Protein AF-A0A914BA48-F1 (afdb_monomer)

Structure (mmCIF, N/CA/C/O backbone):
data_AF-A0A914BA48-F1
#
_entry.id   AF-A0A914BA48-F1
#
loop_
_atom_site.group_PDB
_atom_site.id
_atom_site.type_symbol
_atom_site.label_atom_id
_atom_site.label_alt_id
_atom_site.label_comp_id
_atom_site.label_asym_id
_atom_site.label_entity_id
_atom_site.label_seq_id
_atom_site.pdbx_PDB_ins_code
_atom_site.Cartn_x
_atom_site.Cartn_y
_atom_site.Cartn_z
_atom_site.occupancy
_atom_site.B_iso_or_equiv
_atom_site.auth_seq_id
_atom_site.auth_comp_id
_atom_site.auth_asym_id
_atom_site.auth_atom_id
_atom_site.pdbx_PDB_model_num
ATOM 1 N N . MET A 1 1 ? -6.620 -9.892 4.108 1.00 46.06 1 MET A N 1
ATOM 2 C CA . MET A 1 1 ? -5.601 -9.085 3.398 1.00 46.06 1 MET A CA 1
ATOM 3 C C . MET A 1 1 ? -4.747 -10.042 2.589 1.00 46.06 1 MET A C 1
ATOM 5 O O . MET A 1 1 ? -4.537 -11.152 3.062 1.00 46.06 1 MET A O 1
ATOM 9 N N . GLY A 1 2 ? -4.296 -9.653 1.400 1.00 45.78 2 GLY A N 1
ATOM 10 C CA . GLY A 1 2 ? -3.423 -10.482 0.561 1.00 45.78 2 GLY A CA 1
ATOM 11 C C . GLY A 1 2 ? -2.402 -9.630 -0.193 1.00 45.78 2 GLY A C 1
ATOM 12 O O . GLY A 1 2 ? -2.596 -8.425 -0.342 1.00 45.78 2 GLY A O 1
ATOM 13 N N . ALA A 1 3 ? -1.314 -10.243 -0.654 1.00 45.12 3 ALA A N 1
ATOM 14 C CA . ALA A 1 3 ? -0.345 -9.620 -1.555 1.00 45.12 3 ALA A CA 1
ATOM 15 C C . ALA A 1 3 ? -0.428 -10.319 -2.918 1.00 45.12 3 ALA A C 1
ATOM 17 O O . ALA A 1 3 ? -0.487 -11.548 -2.964 1.00 45.12 3 ALA A O 1
ATOM 18 N N . TRP A 1 4 ? -0.466 -9.556 -4.013 1.00 49.84 4 TRP A N 1
ATOM 19 C CA . TRP A 1 4 ? -0.603 -10.107 -5.363 1.00 49.84 4 TRP A CA 1
ATOM 20 C C . TRP A 1 4 ? 0.424 -9.496 -6.320 1.00 49.84 4 TRP A C 1
ATOM 22 O O . TRP A 1 4 ? 0.541 -8.274 -6.423 1.00 49.84 4 TRP A O 1
ATOM 32 N N . ASN A 1 5 ? 1.151 -10.349 -7.049 1.00 47.88 5 ASN A N 1
ATOM 33 C CA . ASN A 1 5 ? 2.063 -9.912 -8.105 1.00 47.88 5 ASN A CA 1
ATOM 34 C C . ASN A 1 5 ? 1.293 -9.735 -9.425 1.00 47.88 5 ASN A C 1
ATOM 36 O O . ASN A 1 5 ? 0.789 -10.711 -9.984 1.00 47.88 5 ASN A O 1
ATOM 40 N N . VAL A 1 6 ? 1.206 -8.501 -9.932 1.00 50.88 6 VAL A N 1
ATOM 41 C CA . VAL A 1 6 ? 0.600 -8.191 -11.237 1.00 50.88 6 VAL A CA 1
ATOM 42 C C . VAL A 1 6 ? 1.725 -8.035 -12.258 1.00 50.88 6 VAL A C 1
ATOM 44 O O . VAL A 1 6 ? 2.015 -6.943 -12.728 1.00 50.88 6 VAL A O 1
ATOM 47 N N . ARG A 1 7 ? 2.373 -9.150 -12.594 1.00 43.97 7 ARG A N 1
ATOM 48 C CA . ARG A 1 7 ? 3.648 -9.222 -13.330 1.00 43.97 7 ARG A CA 1
ATOM 49 C C . ARG A 1 7 ? 3.670 -8.691 -14.773 1.00 43.97 7 ARG A C 1
ATOM 51 O O . ARG A 1 7 ? 4.579 -9.027 -15.514 1.00 43.97 7 ARG A O 1
ATOM 58 N N . THR A 1 8 ? 2.669 -7.945 -15.237 1.00 42.84 8 THR A N 1
ATOM 59 C CA . THR A 1 8 ? 2.712 -7.213 -16.521 1.00 42.84 8 THR A CA 1
ATOM 60 C C . THR A 1 8 ? 1.512 -6.268 -16.632 1.00 42.84 8 THR A C 1
ATOM 62 O O . THR A 1 8 ? 0.414 -6.655 -17.043 1.00 42.84 8 THR A O 1
ATOM 65 N N . LEU A 1 9 ? 1.734 -4.995 -16.313 1.00 46.69 9 LEU A N 1
ATOM 66 C CA . LEU A 1 9 ? 0.826 -3.879 -16.610 1.00 46.69 9 LEU A CA 1
ATOM 67 C C . LEU A 1 9 ? 1.243 -3.091 -17.870 1.00 46.69 9 LEU A C 1
ATOM 69 O O . LEU A 1 9 ? 0.841 -1.948 -18.059 1.00 46.69 9 LEU A O 1
ATOM 73 N N . LEU A 1 10 ? 2.017 -3.712 -18.766 1.00 40.91 10 LEU A N 1
ATOM 74 C CA . LEU A 1 10 ? 2.300 -3.179 -20.098 1.00 40.91 10 LEU A CA 1
ATOM 75 C C . LEU A 1 10 ? 1.414 -3.873 -21.138 1.00 40.91 10 LEU A C 1
ATOM 77 O O . LEU A 1 10 ? 1.559 -5.067 -21.417 1.00 40.91 10 LEU A O 1
ATOM 81 N N . ASP A 1 11 ? 0.491 -3.106 -21.714 1.00 39.94 11 ASP A N 1
ATOM 82 C CA . ASP A 1 11 ? -0.008 -3.373 -23.055 1.00 39.94 11 ASP A CA 1
ATOM 83 C C . ASP A 1 11 ? 1.059 -2.909 -24.051 1.00 39.94 11 ASP A C 1
ATOM 85 O O . ASP A 1 11 ? 1.425 -1.734 -24.105 1.00 39.94 11 ASP A O 1
ATOM 89 N N . HIS A 1 12 ? 1.544 -3.837 -24.872 1.00 37.19 12 HIS A N 1
ATOM 90 C CA . HIS A 1 12 ? 1.969 -3.466 -26.213 1.00 37.19 12 HIS A CA 1
ATOM 91 C C . HIS A 1 12 ? 0.718 -2.959 -26.937 1.00 37.19 12 HIS A C 1
ATOM 93 O O . HIS A 1 12 ? -0.320 -3.618 -26.905 1.00 37.19 12 HIS A O 1
ATOM 99 N N . ALA A 1 13 ? 0.814 -1.799 -27.584 1.00 37.28 13 ALA A N 1
ATOM 100 C CA . ALA A 1 13 ? -0.299 -1.044 -28.167 1.00 37.28 13 ALA A CA 1
ATOM 101 C C . ALA A 1 13 ? -1.113 -1.759 -29.278 1.00 37.28 13 ALA A C 1
ATOM 103 O O . ALA A 1 13 ? -1.936 -1.122 -29.922 1.00 37.28 13 ALA A O 1
ATOM 104 N N . ASN A 1 14 ? -0.916 -3.065 -29.499 1.00 39.72 14 ASN A N 1
ATOM 105 C CA . ASN A 1 14 ? -1.482 -3.830 -30.613 1.00 39.72 14 ASN A CA 1
ATOM 106 C C . ASN A 1 14 ? -2.311 -5.067 -30.223 1.00 39.72 14 ASN A C 1
ATOM 108 O O . ASN A 1 14 ? -2.687 -5.832 -31.108 1.00 39.72 14 ASN A O 1
ATOM 112 N N . THR A 1 15 ? -2.637 -5.304 -28.948 1.00 37.97 15 THR A N 1
ATOM 113 C CA . THR A 1 15 ? -3.523 -6.430 -28.590 1.00 37.97 15 THR A CA 1
ATOM 114 C C . THR A 1 15 ? -4.930 -5.967 -28.243 1.00 37.97 15 THR A C 1
ATOM 116 O O . THR A 1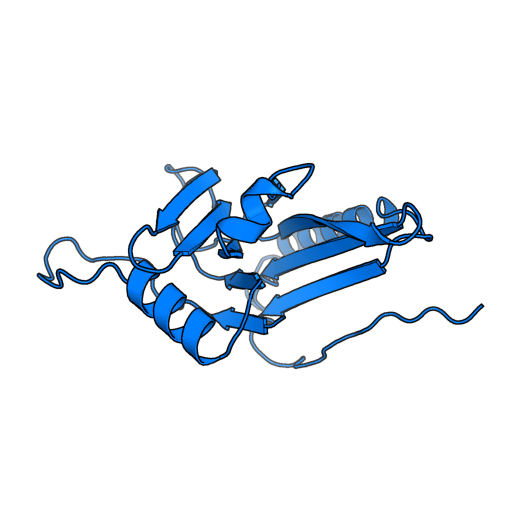 15 ? -5.171 -5.413 -27.175 1.00 37.97 15 THR A O 1
ATOM 119 N N . SER A 1 16 ? -5.879 -6.262 -29.132 1.00 36.16 16 SER A N 1
ATOM 120 C CA . SER A 1 16 ? -7.318 -6.133 -28.907 1.00 36.16 16 SER A CA 1
ATOM 121 C C . SER A 1 16 ? -7.796 -7.116 -27.827 1.00 36.16 16 SER A C 1
ATOM 123 O O . SER A 1 16 ? -8.305 -8.198 -28.120 1.00 36.16 16 SER A O 1
ATOM 125 N N . ARG A 1 17 ? -7.621 -6.759 -26.554 1.00 41.59 17 ARG A N 1
ATOM 126 C CA . ARG A 1 17 ? -8.325 -7.396 -25.434 1.00 41.59 17 ARG A CA 1
ATOM 127 C C . ARG A 1 17 ? -9.179 -6.336 -24.736 1.00 41.59 17 ARG A C 1
ATOM 129 O O . ARG A 1 17 ? -8.623 -5.480 -24.058 1.00 41.59 17 ARG A O 1
ATOM 136 N N . PRO A 1 18 ? -10.513 -6.363 -24.901 1.00 42.03 18 PRO A N 1
ATOM 137 C CA . PRO A 1 18 ? -11.397 -5.318 -24.388 1.00 42.03 18 PRO A CA 1
ATOM 138 C C . PRO A 1 18 ? -11.795 -5.495 -22.910 1.00 42.03 18 PRO A C 1
ATOM 140 O O . PRO A 1 18 ? -12.621 -4.738 -22.409 1.00 42.03 18 PRO A O 1
ATOM 143 N N . GLU A 1 19 ? -11.199 -6.438 -22.175 1.00 44.72 19 GLU A N 1
ATOM 144 C CA . GLU A 1 19 ? -11.392 -6.564 -20.727 1.00 44.72 19 GLU A CA 1
ATOM 145 C C . GLU A 1 19 ? -10.172 -5.982 -20.002 1.00 44.72 19 GLU A C 1
ATOM 147 O O . GLU A 1 19 ? -9.097 -6.585 -19.962 1.00 44.72 19 GLU A O 1
ATOM 152 N N . ARG A 1 20 ? -10.322 -4.767 -19.457 1.00 63.84 20 ARG A N 1
ATOM 153 C CA . ARG A 1 20 ? -9.290 -4.063 -18.676 1.00 63.84 20 ARG A CA 1
ATOM 154 C C . ARG A 1 20 ? -8.726 -5.017 -17.611 1.00 63.84 20 ARG A C 1
ATOM 156 O O . ARG A 1 20 ? -9.483 -5.525 -16.793 1.00 63.84 20 ARG A O 1
ATOM 163 N N . ARG A 1 21 ? -7.410 -5.277 -17.573 1.00 66.56 21 ARG A N 1
ATOM 164 C CA . ARG A 1 21 ? -6.795 -6.245 -16.624 1.00 66.56 21 ARG A CA 1
ATOM 165 C C . ARG A 1 21 ? -7.095 -5.921 -15.148 1.00 66.56 21 ARG A C 1
ATOM 167 O O . ARG A 1 21 ? -7.149 -6.823 -14.317 1.00 66.56 21 ARG A O 1
ATOM 174 N N . THR A 1 22 ? -7.354 -4.654 -14.829 1.00 70.75 22 THR A N 1
ATOM 175 C CA . THR A 1 22 ? -7.868 -4.192 -13.528 1.00 70.75 22 THR A CA 1
ATOM 176 C C . THR A 1 22 ? -9.223 -4.799 -13.175 1.00 70.75 22 THR A C 1
ATOM 178 O O . THR A 1 22 ? -9.435 -5.157 -12.020 1.00 70.75 22 THR A O 1
ATOM 181 N N . ALA A 1 23 ? -10.105 -5.005 -14.154 1.00 72.81 23 ALA A N 1
ATOM 182 C CA . ALA A 1 23 ? -11.374 -5.701 -13.978 1.00 72.81 23 ALA A CA 1
ATOM 183 C C . ALA A 1 23 ? -11.172 -7.190 -13.647 1.00 72.81 23 ALA A C 1
ATOM 185 O O . ALA A 1 23 ? -11.881 -7.717 -12.793 1.00 72.81 23 ALA A O 1
ATOM 186 N N . LEU A 1 24 ? -10.165 -7.853 -14.235 1.00 78.38 24 LEU A N 1
ATOM 187 C CA . LEU A 1 24 ? -9.807 -9.233 -13.872 1.00 78.38 24 LEU A CA 1
ATOM 188 C C . LEU A 1 24 ? -9.281 -9.318 -12.436 1.00 78.38 24 LEU A C 1
ATOM 190 O O . LEU A 1 24 ? -9.752 -10.147 -11.660 1.00 78.38 24 LEU A O 1
ATOM 194 N N . VAL A 1 25 ? -8.359 -8.425 -12.055 1.00 78.69 25 VAL A N 1
ATOM 195 C CA . VAL A 1 25 ? -7.855 -8.359 -10.673 1.00 78.69 25 VAL A CA 1
ATOM 196 C C . VAL A 1 25 ? -9.005 -8.087 -9.704 1.00 78.69 25 VAL A C 1
ATOM 198 O O . VAL A 1 25 ? -9.141 -8.788 -8.709 1.00 78.69 25 VAL A O 1
ATOM 201 N N . ALA A 1 26 ? -9.880 -7.128 -10.007 1.00 80.06 26 ALA A N 1
ATOM 202 C CA . ALA A 1 26 ? -11.035 -6.819 -9.170 1.00 80.06 26 ALA A CA 1
ATOM 203 C C . ALA A 1 26 ? -11.993 -8.016 -9.026 1.00 80.06 26 ALA A C 1
ATOM 205 O O . ALA A 1 26 ? -12.456 -8.301 -7.921 1.00 80.06 26 ALA A O 1
ATOM 206 N N . ARG A 1 27 ? -12.236 -8.762 -10.111 1.00 81.94 27 ARG A N 1
ATOM 207 C CA . ARG A 1 27 ? -13.062 -9.976 -10.100 1.00 81.94 27 ARG A CA 1
ATOM 208 C C . ARG A 1 27 ? -12.462 -11.073 -9.221 1.00 81.94 27 ARG A C 1
ATOM 210 O O . ARG A 1 27 ? -13.190 -11.680 -8.438 1.00 81.94 27 ARG A O 1
ATOM 217 N N . GLU A 1 28 ? -11.154 -11.312 -9.304 1.00 82.94 28 GLU A N 1
ATOM 218 C CA . GLU A 1 28 ? -10.478 -12.295 -8.448 1.00 82.94 28 GLU A CA 1
ATOM 219 C C . GLU A 1 28 ? -10.467 -11.852 -6.979 1.00 82.94 28 GLU A C 1
ATOM 221 O O . GLU A 1 28 ? -10.805 -12.636 -6.092 1.00 82.94 28 GLU A O 1
ATOM 226 N N . LEU A 1 29 ? -10.185 -10.576 -6.695 1.00 84.06 29 LEU A N 1
ATOM 227 C CA . LEU A 1 29 ? -10.261 -10.038 -5.332 1.00 84.06 29 LEU A CA 1
ATOM 228 C C . LEU A 1 29 ? -11.667 -10.189 -4.745 1.00 84.06 29 LEU A C 1
ATOM 230 O O . LEU A 1 29 ? -11.820 -10.579 -3.587 1.00 84.06 29 LEU A O 1
ATOM 234 N N . GLN A 1 30 ? -12.704 -9.953 -5.549 1.00 83.88 30 GLN A N 1
ATOM 235 C CA . GLN A 1 30 ? -14.084 -10.187 -5.143 1.00 83.88 30 GLN A CA 1
ATOM 236 C C . GLN A 1 30 ? -14.355 -11.673 -4.872 1.00 83.88 30 GLN A C 1
ATOM 238 O O . GLN A 1 30 ? -14.962 -11.997 -3.849 1.00 83.88 30 GLN A O 1
ATOM 243 N N . ARG A 1 31 ? -13.872 -12.573 -5.739 1.00 84.12 31 ARG A N 1
ATOM 244 C CA . ARG A 1 31 ? -14.018 -14.031 -5.597 1.00 84.12 31 ARG A CA 1
ATOM 245 C C . ARG A 1 31 ? -13.394 -14.547 -4.302 1.00 84.12 31 ARG A C 1
ATOM 247 O O . ARG A 1 31 ? -14.030 -15.317 -3.587 1.00 84.12 31 ARG A O 1
ATOM 254 N N . TYR A 1 32 ? -12.191 -14.085 -3.973 1.00 80.81 32 TYR A N 1
ATOM 255 C CA . TYR A 1 32 ? -11.486 -14.451 -2.743 1.00 80.81 32 TYR A CA 1
ATOM 256 C C . TYR A 1 32 ? -11.907 -13.626 -1.518 1.00 80.81 32 TYR A C 1
ATOM 258 O O . TYR A 1 32 ? -11.347 -13.811 -0.439 1.00 80.81 32 TYR A O 1
ATOM 266 N N . ARG A 1 33 ? -12.893 -12.725 -1.659 1.00 84.62 33 ARG A N 1
ATOM 267 C CA . ARG A 1 33 ? -13.363 -11.814 -0.598 1.00 84.62 33 ARG A CA 1
ATOM 268 C C . ARG A 1 33 ? -12.222 -10.995 0.024 1.00 84.62 33 ARG A C 1
ATOM 270 O O . ARG A 1 33 ? -12.188 -10.758 1.228 1.00 84.62 33 ARG A O 1
ATOM 277 N N . VAL A 1 34 ? -11.273 -10.566 -0.804 1.00 85.25 34 VAL A N 1
ATOM 278 C CA . VAL A 1 34 ? -10.151 -9.721 -0.396 1.00 85.25 34 VAL A CA 1
ATOM 279 C C . VAL A 1 34 ? -10.563 -8.264 -0.531 1.00 85.25 34 VAL A C 1
ATOM 281 O O . VAL A 1 34 ? -10.787 -7.775 -1.630 1.00 85.25 34 VAL A O 1
ATOM 284 N N . ASP A 1 35 ? -10.637 -7.551 0.588 1.00 86.19 35 ASP A N 1
ATOM 285 C CA . ASP A 1 35 ? -11.038 -6.141 0.571 1.00 86.19 35 ASP A CA 1
ATOM 286 C C . ASP A 1 35 ? -9.890 -5.174 0.261 1.00 86.19 35 ASP A C 1
ATOM 288 O O . ASP A 1 35 ? -10.117 -4.088 -0.278 1.00 86.19 35 ASP A O 1
ATOM 292 N N . ILE A 1 36 ? -8.664 -5.566 0.616 1.00 87.50 36 ILE A N 1
ATOM 293 C CA . ILE A 1 36 ? -7.432 -4.804 0.398 1.00 87.50 36 ILE A CA 1
ATOM 294 C C . ILE A 1 36 ? -6.344 -5.770 -0.057 1.00 87.50 36 ILE A C 1
ATOM 296 O O . ILE A 1 36 ? -6.055 -6.758 0.636 1.00 87.50 36 ILE A O 1
ATOM 300 N N . ALA A 1 37 ? -5.723 -5.449 -1.189 1.00 87.56 37 ALA A N 1
ATOM 301 C CA . ALA A 1 37 ? -4.565 -6.152 -1.712 1.00 87.56 37 ALA A CA 1
ATOM 302 C C . ALA A 1 37 ? -3.415 -5.189 -2.003 1.00 87.56 37 ALA A C 1
ATOM 304 O O . ALA A 1 37 ? -3.618 -4.139 -2.613 1.00 87.56 37 ALA A O 1
ATOM 305 N N . ALA A 1 38 ? -2.212 -5.567 -1.576 1.00 86.12 38 ALA A N 1
ATOM 306 C CA . ALA A 1 38 ? -0.980 -4.906 -1.989 1.00 86.12 38 ALA A CA 1
ATOM 307 C C . ALA A 1 38 ? -0.595 -5.379 -3.397 1.00 86.12 38 ALA A C 1
ATOM 309 O O . ALA A 1 38 ? -0.637 -6.579 -3.684 1.00 86.12 38 ALA A O 1
ATOM 310 N N . LEU A 1 39 ? -0.236 -4.430 -4.257 1.00 82.50 39 LEU A N 1
ATOM 311 C CA . LEU A 1 39 ? 0.155 -4.652 -5.644 1.00 82.50 39 LEU A CA 1
ATOM 312 C C . LEU A 1 39 ? 1.618 -4.259 -5.837 1.00 82.50 39 LEU A C 1
ATOM 314 O O . LEU A 1 39 ? 2.099 -3.271 -5.280 1.00 82.50 39 LEU A O 1
ATOM 318 N N . SER A 1 40 ? 2.323 -5.021 -6.661 1.00 73.25 40 SER A N 1
ATOM 319 C CA . SER A 1 40 ? 3.697 -4.740 -7.082 1.00 73.25 40 SER A CA 1
ATOM 320 C C . SER A 1 40 ? 3.830 -4.944 -8.589 1.00 73.25 40 SER A C 1
ATOM 322 O O . SER A 1 40 ? 3.016 -5.657 -9.177 1.00 73.25 40 SER A O 1
ATOM 324 N N . GLU A 1 41 ? 4.849 -4.320 -9.183 1.00 66.12 41 GLU A N 1
ATOM 325 C CA . GLU A 1 41 ? 5.145 -4.345 -10.625 1.00 66.12 41 GLU A CA 1
ATOM 326 C C . GLU A 1 41 ? 4.063 -3.655 -11.474 1.00 66.12 41 GLU A C 1
ATOM 328 O O . GLU A 1 41 ? 3.645 -4.135 -12.524 1.00 66.12 41 GLU A O 1
ATOM 333 N N . THR A 1 42 ? 3.584 -2.488 -11.031 1.00 58.53 42 THR A N 1
ATOM 334 C CA . THR A 1 42 ? 2.457 -1.839 -11.711 1.00 58.53 42 THR A CA 1
ATOM 335 C C . THR A 1 42 ? 2.795 -1.173 -13.048 1.00 58.53 42 THR A C 1
ATOM 337 O O . THR A 1 42 ? 1.872 -0.781 -13.750 1.00 58.53 42 THR A O 1
ATOM 340 N N . HIS A 1 43 ? 4.076 -1.032 -13.419 1.00 65.06 43 HIS A N 1
ATOM 341 C CA . HIS A 1 43 ? 4.567 -0.386 -14.657 1.00 65.06 43 HIS A CA 1
ATOM 342 C C . HIS A 1 43 ? 3.929 0.982 -15.004 1.00 65.06 43 HIS A C 1
ATOM 344 O O . HIS A 1 43 ? 4.122 1.513 -16.101 1.00 65.06 43 HIS A O 1
ATOM 350 N N . PHE A 1 44 ? 3.179 1.579 -14.079 1.00 64.75 44 PHE A N 1
ATOM 351 C CA . PHE A 1 44 ? 2.545 2.872 -14.246 1.00 64.75 44 PHE A CA 1
ATOM 352 C C . PHE A 1 44 ? 3.520 3.962 -13.820 1.00 64.75 44 PHE A C 1
ATOM 354 O O . PHE A 1 44 ? 4.179 3.854 -12.786 1.00 64.75 44 PHE A O 1
ATOM 361 N N . ALA A 1 45 ? 3.592 5.021 -14.620 1.00 65.94 45 ALA A N 1
ATOM 362 C CA . ALA A 1 45 ? 4.361 6.204 -14.275 1.00 65.94 45 ALA A CA 1
ATOM 363 C C . ALA A 1 45 ? 3.664 7.015 -13.171 1.00 65.94 45 ALA A C 1
ATOM 365 O O . ALA A 1 45 ? 2.437 6.993 -13.026 1.00 65.94 45 ALA A O 1
ATOM 366 N N . ASP A 1 46 ? 4.478 7.763 -12.432 1.00 76.75 46 ASP A N 1
ATOM 367 C CA . ASP A 1 46 ? 4.074 8.748 -11.439 1.00 76.75 46 ASP A CA 1
ATOM 368 C C . ASP A 1 46 ? 3.156 8.170 -10.352 1.00 76.75 46 ASP A C 1
ATOM 370 O O . ASP A 1 46 ? 3.317 7.035 -9.908 1.00 76.75 46 ASP A O 1
ATOM 374 N N . LYS A 1 47 ? 2.244 8.983 -9.824 1.00 84.94 47 LYS A N 1
ATOM 375 C CA . LYS A 1 47 ? 1.224 8.556 -8.869 1.00 84.94 47 LYS A CA 1
ATOM 376 C C . LYS A 1 47 ? -0.140 8.666 -9.525 1.00 84.94 47 LYS A C 1
ATOM 378 O O . LYS A 1 47 ? -0.386 9.618 -10.263 1.00 84.94 47 LYS A O 1
ATOM 383 N N . GLY A 1 48 ? -1.036 7.746 -9.211 1.00 84.38 48 GLY A N 1
ATOM 384 C CA . GLY A 1 48 ? -2.387 7.803 -9.745 1.00 84.38 48 GLY A CA 1
ATOM 385 C C . GLY A 1 48 ? -3.362 6.908 -9.006 1.00 84.38 48 GLY A C 1
ATOM 386 O O . GLY A 1 48 ? -2.990 6.117 -8.134 1.00 84.38 48 GLY A O 1
ATOM 387 N N . SER A 1 49 ? -4.628 7.072 -9.370 1.00 86.38 49 SER A N 1
ATOM 388 C CA . SER A 1 49 ? -5.716 6.228 -8.904 1.00 86.38 49 SER A CA 1
ATOM 389 C C . SER A 1 49 ? -6.710 5.955 -10.026 1.00 86.38 49 SER A C 1
ATOM 391 O O . SER A 1 49 ? -7.021 6.860 -10.798 1.00 86.38 49 SER A O 1
ATOM 393 N N . LEU A 1 50 ? -7.256 4.743 -10.074 1.00 84.81 50 LEU A N 1
ATOM 394 C CA . LEU A 1 50 ? -8.276 4.325 -11.032 1.00 84.81 50 LEU A CA 1
ATOM 395 C C . LEU A 1 50 ? -9.400 3.606 -10.294 1.00 84.81 50 LEU A C 1
ATOM 397 O O . LEU A 1 50 ? -9.165 2.608 -9.617 1.00 84.81 50 LEU A O 1
ATOM 401 N N . LYS A 1 51 ? -10.631 4.088 -10.449 1.00 85.69 51 LYS A N 1
ATOM 402 C CA . LYS A 1 51 ? -11.826 3.400 -9.959 1.00 85.69 51 LYS A CA 1
ATOM 403 C C . LYS A 1 51 ? -12.332 2.447 -11.043 1.00 85.69 51 LYS A C 1
ATOM 405 O O . LYS A 1 51 ? -12.716 2.894 -12.119 1.00 85.69 51 LYS A O 1
ATOM 410 N N . GLU A 1 52 ? -12.344 1.151 -10.751 1.00 81.25 52 GLU A N 1
ATOM 411 C CA . GLU A 1 52 ? -12.893 0.122 -11.633 1.00 81.25 52 GLU A CA 1
ATOM 412 C C . GLU A 1 52 ? -14.371 -0.095 -11.298 1.00 81.25 52 GLU A C 1
ATOM 414 O O . GLU A 1 52 ? -14.721 -0.787 -10.338 1.00 81.25 52 GLU A O 1
ATOM 419 N N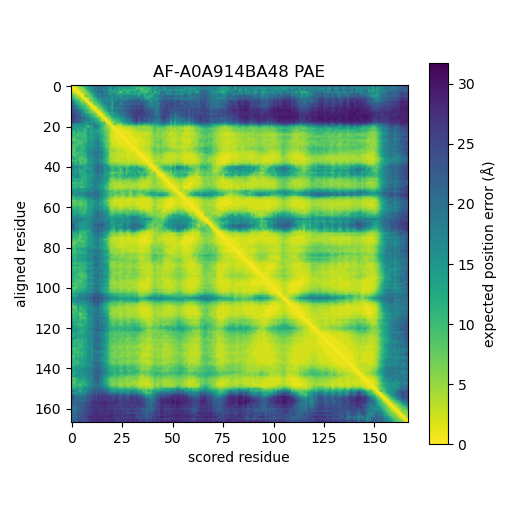 . GLU A 1 53 ? -15.253 0.533 -12.077 1.00 73.50 53 GLU A N 1
ATOM 420 C CA . GLU A 1 53 ? -16.694 0.538 -11.801 1.00 73.50 53 GLU A CA 1
ATOM 421 C C . GLU A 1 53 ? -17.329 -0.848 -11.943 1.00 73.50 53 GLU A C 1
ATOM 423 O O . GLU A 1 53 ? -18.227 -1.175 -11.172 1.00 73.50 53 GLU A O 1
ATOM 428 N N . GLY A 1 54 ? -16.812 -1.690 -12.846 1.00 69.44 54 GLY A N 1
ATOM 429 C CA . GLY A 1 54 ? -17.303 -3.059 -13.035 1.00 69.44 54 GLY A CA 1
ATOM 430 C C . GLY A 1 54 ? -16.898 -4.032 -11.924 1.00 69.44 54 GLY A C 1
ATOM 431 O O . GLY A 1 54 ? -17.554 -5.051 -11.733 1.00 69.44 54 GLY A O 1
ATOM 432 N N . GLY A 1 55 ? -15.830 -3.724 -11.181 1.00 70.19 55 GLY A N 1
ATOM 433 C CA . GLY A 1 55 ? -15.282 -4.595 -10.137 1.00 70.19 55 GLY A CA 1
ATOM 434 C C . GLY A 1 55 ? -15.512 -4.101 -8.707 1.00 70.19 55 GLY A C 1
ATOM 435 O O . GLY A 1 55 ? -15.345 -4.864 -7.761 1.00 70.19 55 GLY A O 1
ATOM 436 N N . GLY A 1 56 ? -15.883 -2.830 -8.520 1.00 85.31 56 GLY A N 1
ATOM 437 C CA . GLY A 1 56 ? -16.090 -2.244 -7.192 1.00 85.31 56 GLY A CA 1
ATOM 438 C C . GLY A 1 56 ? -14.798 -2.050 -6.389 1.00 85.31 56 GLY A C 1
ATOM 439 O O . GLY A 1 56 ? -14.843 -2.020 -5.155 1.00 85.31 56 GLY A O 1
ATOM 440 N N . PHE A 1 57 ? -13.658 -1.921 -7.073 1.00 87.75 57 PHE A N 1
ATOM 441 C CA . PHE A 1 57 ? -12.348 -1.640 -6.483 1.00 87.75 57 PHE A CA 1
ATOM 442 C C . PHE A 1 57 ? -11.763 -0.344 -7.038 1.00 87.75 57 PHE A C 1
ATOM 444 O O . PHE A 1 57 ? -11.957 0.015 -8.197 1.00 87.75 57 PHE A O 1
ATOM 451 N N . THR A 1 58 ? -10.995 0.342 -6.202 1.00 89.00 58 THR A N 1
ATOM 452 C CA . THR A 1 58 ? -10.163 1.476 -6.579 1.00 89.00 58 THR A CA 1
ATOM 453 C C . THR A 1 58 ? -8.705 1.074 -6.430 1.00 89.00 58 THR A C 1
ATOM 455 O O . THR A 1 58 ? -8.271 0.615 -5.372 1.00 89.00 58 THR A O 1
ATOM 458 N N . PHE A 1 59 ? -7.958 1.253 -7.506 1.00 87.56 59 PHE A N 1
ATOM 459 C CA . PHE A 1 59 ? -6.534 1.000 -7.590 1.00 87.56 59 PHE A CA 1
ATOM 460 C C . PHE A 1 59 ? -5.779 2.296 -7.320 1.00 87.56 59 PHE A C 1
ATOM 462 O O . PHE A 1 59 ? -6.149 3.337 -7.855 1.00 87.56 59 PHE A O 1
ATOM 469 N N . PHE A 1 60 ? -4.722 2.225 -6.522 1.00 88.94 60 PHE A N 1
ATOM 470 C CA . PHE A 1 60 ? -3.781 3.309 -6.250 1.00 88.94 60 PHE A CA 1
ATOM 471 C C . PHE A 1 60 ? -2.383 2.823 -6.591 1.00 88.94 60 PHE A C 1
ATOM 473 O O . PHE A 1 60 ? -2.065 1.674 -6.291 1.00 88.94 60 PHE A O 1
ATOM 480 N N . TRP A 1 61 ? -1.546 3.665 -7.188 1.00 87.12 61 TRP A N 1
ATOM 481 C CA . TRP A 1 61 ? -0.165 3.296 -7.496 1.00 87.12 61 TRP A CA 1
ATOM 482 C C . TRP A 1 61 ? 0.806 4.464 -7.362 1.00 87.12 61 TRP A C 1
ATOM 484 O O . TRP A 1 61 ? 0.436 5.637 -7.461 1.00 87.12 61 TRP A O 1
ATOM 494 N N . LYS A 1 62 ? 2.068 4.103 -7.144 1.00 85.31 62 LYS A N 1
ATOM 495 C CA . LYS A 1 62 ? 3.235 4.970 -7.209 1.00 85.31 62 LYS A CA 1
ATOM 496 C C . LYS A 1 62 ? 4.338 4.229 -7.960 1.00 85.31 62 LYS A C 1
ATOM 498 O O . LYS A 1 62 ? 4.788 3.175 -7.520 1.00 85.31 62 LYS A O 1
ATOM 503 N N . GLY A 1 63 ? 4.760 4.796 -9.079 1.00 81.31 63 GLY A N 1
ATOM 504 C CA . GLY A 1 63 ? 5.926 4.386 -9.846 1.00 81.31 63 GLY A CA 1
ATOM 505 C C . GLY A 1 63 ? 6.907 5.542 -10.039 1.00 81.31 63 GLY A C 1
ATOM 506 O O . GLY A 1 63 ? 6.756 6.626 -9.454 1.00 81.31 63 GLY A O 1
ATOM 507 N N . LYS A 1 64 ? 7.931 5.285 -10.857 1.00 76.50 64 LYS A N 1
ATOM 508 C CA . LYS A 1 64 ? 8.932 6.279 -11.271 1.00 76.50 64 LYS A CA 1
ATOM 509 C C . LYS A 1 64 ? 8.326 7.364 -12.164 1.00 76.50 64 LYS A C 1
ATOM 511 O O . LYS A 1 64 ? 7.215 7.203 -12.672 1.00 76.50 64 LYS A O 1
ATOM 516 N N . ARG A 1 65 ? 9.049 8.474 -12.355 1.00 69.38 65 ARG A N 1
ATOM 517 C CA . ARG A 1 65 ? 8.616 9.544 -13.267 1.00 69.38 65 ARG A CA 1
ATOM 518 C C . ARG A 1 65 ? 8.458 9.008 -14.686 1.00 69.38 65 ARG A C 1
ATOM 520 O O . ARG A 1 65 ? 9.176 8.099 -15.083 1.00 69.38 65 ARG A O 1
ATOM 527 N N . GLN A 1 66 ? 7.563 9.608 -15.469 1.00 63.91 66 GLN A N 1
ATOM 528 C CA . GLN A 1 66 ? 7.292 9.180 -16.849 1.00 63.91 66 GLN A CA 1
ATOM 529 C C . GLN A 1 66 ? 8.537 9.105 -17.754 1.00 63.91 66 GLN A C 1
ATOM 531 O O . GLN A 1 66 ? 8.547 8.303 -18.686 1.00 63.91 66 GLN A O 1
ATOM 536 N N . ALA A 1 67 ? 9.557 9.922 -17.474 1.00 55.50 67 ALA A N 1
ATOM 537 C CA . ALA A 1 67 ? 10.824 9.976 -18.204 1.00 55.50 67 ALA A CA 1
ATOM 538 C C . ALA A 1 67 ? 11.831 8.875 -17.812 1.00 55.50 67 ALA A C 1
ATOM 540 O O . ALA A 1 67 ? 12.868 8.747 -18.453 1.00 55.50 67 ALA A O 1
ATOM 541 N N . GLU A 1 68 ? 11.555 8.106 -16.758 1.00 61.44 68 GLU A N 1
ATOM 542 C CA . GLU A 1 68 ? 12.398 7.004 -16.299 1.00 61.44 68 GLU A CA 1
ATOM 543 C C . GLU A 1 68 ? 11.802 5.659 -16.725 1.00 61.44 68 GLU A C 1
ATOM 545 O O . GLU A 1 68 ? 10.583 5.516 -16.877 1.00 61.44 68 GLU A O 1
ATOM 550 N N . ASP A 1 69 ? 12.657 4.644 -16.870 1.00 58.00 69 ASP A N 1
ATOM 551 C CA . ASP A 1 69 ? 12.209 3.303 -17.225 1.00 58.00 69 ASP A CA 1
ATOM 552 C C . ASP A 1 69 ? 11.145 2.796 -16.238 1.00 58.00 69 ASP A C 1
ATOM 554 O O . ASP A 1 69 ? 11.323 2.788 -15.013 1.00 58.00 69 ASP A O 1
ATOM 558 N N . ARG A 1 70 ? 10.018 2.337 -16.788 1.00 63.56 70 ARG A N 1
ATOM 559 C CA . ARG A 1 70 ? 8.821 1.918 -16.041 1.00 63.56 70 ARG A CA 1
ATOM 560 C C . ARG A 1 70 ? 8.980 0.526 -15.429 1.00 63.56 70 ARG A C 1
ATOM 562 O O . ARG A 1 70 ? 8.110 -0.322 -15.589 1.00 63.56 70 ARG A O 1
ATOM 569 N N . ILE A 1 71 ? 10.104 0.258 -14.774 1.00 54.53 71 ILE A N 1
ATOM 570 C CA . ILE A 1 71 ? 10.489 -1.091 -14.326 1.00 54.53 71 ILE A CA 1
ATOM 571 C C . ILE A 1 71 ? 9.973 -1.410 -12.914 1.00 54.53 71 ILE A C 1
ATOM 573 O O . ILE A 1 71 ? 10.037 -2.557 -12.483 1.00 54.53 71 ILE A O 1
ATOM 577 N N . TYR A 1 72 ? 9.428 -0.422 -12.192 1.00 64.00 72 TYR A N 1
ATOM 578 C CA . TYR A 1 72 ? 9.035 -0.553 -10.786 1.00 64.00 72 TYR A CA 1
ATO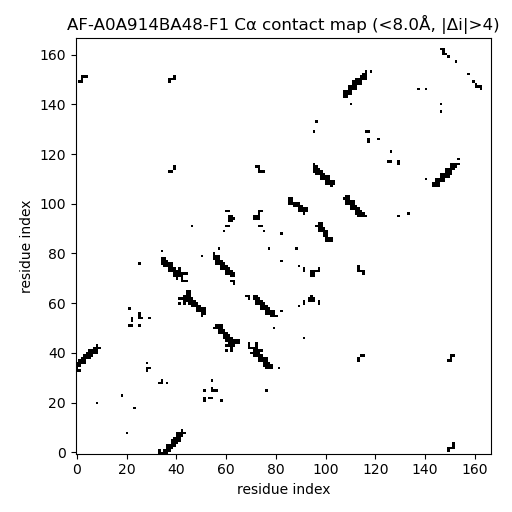M 579 C C . TYR A 1 72 ? 7.739 0.200 -10.481 1.00 64.00 72 TYR A C 1
ATOM 581 O O . TYR A 1 72 ? 7.472 1.260 -11.049 1.00 64.00 72 TYR A O 1
ATOM 589 N N . GLY A 1 73 ? 6.945 -0.344 -9.561 1.00 72.94 73 GLY A N 1
ATOM 590 C CA . GLY A 1 73 ? 5.753 0.323 -9.060 1.00 72.94 73 GLY A CA 1
ATOM 591 C C . GLY A 1 73 ? 5.066 -0.481 -7.968 1.00 72.94 73 GLY A C 1
ATOM 592 O O . GLY A 1 73 ? 4.961 -1.707 -8.056 1.00 72.94 73 GLY A O 1
ATOM 593 N N . VAL A 1 74 ? 4.595 0.224 -6.948 1.00 83.75 74 VAL A N 1
ATOM 594 C CA . VAL A 1 74 ? 3.794 -0.325 -5.851 1.00 83.75 74 VAL A CA 1
ATOM 595 C C . VAL A 1 74 ? 2.407 0.278 -5.864 1.00 83.75 74 VAL A C 1
ATOM 597 O O . VAL A 1 74 ? 2.196 1.390 -6.350 1.00 83.75 74 VAL A O 1
ATOM 600 N N . GLY A 1 75 ? 1.447 -0.450 -5.313 1.00 88.12 75 GLY A N 1
ATOM 601 C CA . GLY A 1 75 ? 0.082 0.022 -5.257 1.00 88.12 75 GLY A CA 1
ATOM 602 C C . GLY A 1 75 ? -0.795 -0.731 -4.279 1.00 88.12 75 GLY A C 1
ATOM 603 O O . GLY A 1 75 ? -0.382 -1.700 -3.649 1.00 88.12 75 GLY A O 1
ATOM 604 N N . PHE A 1 76 ? -2.042 -0.292 -4.201 1.00 89.56 76 PHE A N 1
ATOM 605 C CA . PHE A 1 76 ? -3.105 -0.987 -3.495 1.00 89.56 76 PHE A CA 1
ATOM 606 C C . PHE A 1 76 ? -4.319 -1.142 -4.403 1.00 89.56 76 PHE A C 1
ATOM 608 O O . PHE A 1 76 ? -4.701 -0.202 -5.094 1.00 89.56 76 PHE A O 1
ATOM 615 N N . ALA A 1 77 ? -4.965 -2.302 -4.348 1.00 89.44 77 ALA A N 1
ATOM 616 C CA . ALA A 1 77 ? -6.359 -2.453 -4.740 1.00 89.44 77 ALA A CA 1
ATOM 617 C C . ALA A 1 77 ? -7.214 -2.441 -3.473 1.00 89.44 77 ALA A C 1
ATOM 619 O O . ALA A 1 77 ? -7.017 -3.270 -2.584 1.00 89.44 77 ALA A O 1
ATOM 620 N N . ILE A 1 78 ? -8.151 -1.501 -3.384 1.00 90.56 78 ILE A N 1
ATOM 621 C CA . ILE A 1 78 ? -9.009 -1.314 -2.211 1.00 90.56 78 ILE A CA 1
ATOM 622 C C . ILE A 1 78 ? -10.457 -1.320 -2.670 1.00 90.56 78 ILE A C 1
ATOM 624 O O . ILE A 1 78 ? -10.802 -0.628 -3.625 1.00 90.56 78 ILE A O 1
ATOM 628 N N . ARG A 1 79 ? -11.328 -2.064 -1.987 1.00 90.25 79 ARG A N 1
ATOM 629 C CA . ARG A 1 79 ? -12.765 -2.035 -2.274 1.00 90.25 79 ARG A CA 1
ATOM 630 C C . ARG A 1 79 ? -13.279 -0.594 -2.216 1.00 90.25 79 ARG A C 1
ATOM 632 O O . ARG A 1 79 ? -13.093 0.094 -1.213 1.00 90.25 79 ARG A O 1
ATOM 639 N N . SER A 1 80 ? -13.968 -0.129 -3.256 1.00 89.06 80 SER A N 1
ATOM 640 C CA . SER A 1 80 ? -14.377 1.277 -3.379 1.00 89.06 80 SER A CA 1
ATOM 641 C C . SER A 1 80 ? -15.310 1.739 -2.255 1.00 89.06 80 SER A C 1
ATOM 643 O O . SER A 1 80 ? -15.340 2.925 -1.938 1.00 89.06 80 SER A O 1
ATOM 645 N N . THR A 1 81 ? -16.053 0.827 -1.621 1.00 88.94 81 THR A N 1
ATOM 646 C CA . THR A 1 81 ? -16.859 1.137 -0.429 1.00 88.94 81 THR A CA 1
ATOM 647 C C . THR A 1 81 ? -15.997 1.447 0.793 1.00 88.94 81 THR A C 1
ATOM 649 O O . THR A 1 81 ? -16.362 2.324 1.568 1.00 88.94 81 THR A O 1
ATOM 652 N N . LEU A 1 82 ? -14.844 0.788 0.948 1.00 87.19 82 LEU A N 1
ATOM 653 C CA . LEU A 1 82 ? -13.894 1.082 2.020 1.00 87.19 82 LEU A CA 1
ATOM 654 C C . LEU A 1 82 ? -13.168 2.398 1.781 1.00 87.19 82 LEU A C 1
ATOM 656 O O . LEU A 1 82 ? -12.984 3.149 2.729 1.00 87.19 82 LEU A O 1
ATOM 660 N N . VAL A 1 83 ? -12.818 2.709 0.528 1.00 88.38 83 VAL A N 1
ATOM 661 C CA . VAL A 1 83 ? -12.132 3.966 0.176 1.00 88.38 83 VAL A CA 1
ATOM 662 C C . VAL A 1 83 ? -12.910 5.194 0.648 1.00 88.38 83 VAL A C 1
ATOM 664 O O . VAL A 1 83 ? -12.304 6.136 1.140 1.00 88.38 83 VAL A O 1
ATOM 667 N N . LYS A 1 84 ? -14.247 5.168 0.566 1.00 85.44 84 LYS A N 1
ATOM 668 C CA . LYS A 1 84 ? -15.113 6.260 1.051 1.00 85.44 84 LYS A CA 1
ATOM 669 C C . LYS A 1 84 ? -15.019 6.499 2.561 1.00 85.44 84 LYS A C 1
ATOM 671 O O . LYS A 1 84 ? -15.319 7.595 3.011 1.00 85.44 84 LYS A O 1
ATOM 676 N N . ASN A 1 85 ? -14.630 5.477 3.319 1.00 85.19 85 ASN A N 1
ATOM 677 C CA . ASN A 1 85 ? -14.531 5.515 4.777 1.00 85.19 85 ASN A CA 1
ATOM 678 C C . ASN A 1 85 ? -13.084 5.703 5.259 1.00 85.19 85 ASN A C 1
ATOM 680 O O . ASN A 1 85 ? -12.835 5.684 6.465 1.00 85.19 85 ASN A O 1
ATOM 684 N N . LEU A 1 86 ? -12.119 5.836 4.342 1.00 86.94 86 LEU A N 1
ATOM 685 C CA . LEU A 1 86 ? -10.737 6.099 4.713 1.00 86.94 86 LEU A CA 1
ATOM 686 C C . LEU A 1 86 ? -10.562 7.581 5.074 1.00 86.94 86 LEU A C 1
ATOM 688 O O . LEU A 1 86 ? -11.035 8.444 4.336 1.00 86.94 86 LEU A O 1
ATOM 692 N N . PRO A 1 87 ? -9.845 7.892 6.167 1.00 86.12 87 PRO A N 1
ATOM 693 C CA . PRO A 1 87 ? -9.533 9.267 6.540 1.00 86.12 87 PRO A CA 1
ATOM 694 C C . PRO A 1 87 ? -8.521 9.893 5.574 1.00 86.12 87 PRO A C 1
ATOM 696 O O . PRO A 1 87 ? -8.546 11.098 5.347 1.00 86.12 87 PRO A O 1
ATOM 699 N N . GLU A 1 88 ? -7.637 9.072 5.000 1.00 89.12 88 GLU A N 1
ATOM 700 C CA . GLU A 1 88 ? -6.639 9.474 4.017 1.00 89.12 88 GLU A CA 1
ATOM 701 C C . GLU A 1 88 ? -6.499 8.409 2.923 1.00 89.12 88 GLU A C 1
ATOM 703 O O . GLU A 1 88 ? -6.615 7.206 3.173 1.00 89.12 88 GLU A O 1
ATOM 708 N N . LEU A 1 89 ? -6.256 8.858 1.690 1.00 90.69 89 LEU A N 1
ATOM 709 C CA . LEU A 1 89 ? -5.957 7.964 0.572 1.00 90.69 89 LEU A CA 1
ATOM 710 C C . LEU A 1 89 ? -4.542 7.377 0.716 1.00 90.69 89 LEU A C 1
ATOM 712 O O . LEU A 1 89 ? -3.695 7.991 1.367 1.00 90.69 89 LEU A O 1
ATOM 716 N N . PRO A 1 90 ? -4.247 6.220 0.090 1.00 90.69 90 PRO A N 1
ATOM 717 C CA . PRO A 1 90 ? -2.902 5.658 0.102 1.00 90.69 90 PRO A CA 1
ATOM 718 C C . PRO A 1 90 ? -1.841 6.647 -0.391 1.00 90.69 90 PRO A C 1
ATOM 720 O O . PRO A 1 90 ? -1.998 7.286 -1.433 1.00 90.69 90 PRO A O 1
ATOM 723 N N . VAL A 1 91 ? -0.733 6.731 0.343 1.00 91.00 91 VAL A N 1
ATOM 724 C CA . VAL A 1 91 ? 0.369 7.658 0.075 1.00 91.00 91 VAL A CA 1
ATOM 725 C C . VAL A 1 91 ? 1.582 6.878 -0.415 1.00 91.00 91 VAL A C 1
ATOM 727 O O . VAL A 1 91 ? 2.106 6.014 0.286 1.00 91.00 91 VAL A O 1
ATOM 730 N N . GLY A 1 92 ? 2.041 7.184 -1.628 1.00 88.50 92 GLY A N 1
ATOM 731 C CA . GLY A 1 92 ? 3.298 6.656 -2.159 1.00 88.50 92 GLY A CA 1
ATOM 732 C C . GLY A 1 92 ? 4.494 7.376 -1.543 1.00 88.50 92 GLY A C 1
ATOM 733 O O . GLY A 1 92 ? 4.646 8.576 -1.762 1.00 88.50 92 GLY A O 1
ATOM 734 N N . ILE A 1 93 ? 5.324 6.644 -0.802 1.00 86.81 93 ILE A N 1
ATOM 735 C CA . ILE A 1 93 ? 6.565 7.138 -0.186 1.00 86.81 93 ILE A CA 1
ATOM 736 C C . ILE A 1 93 ? 7.692 7.101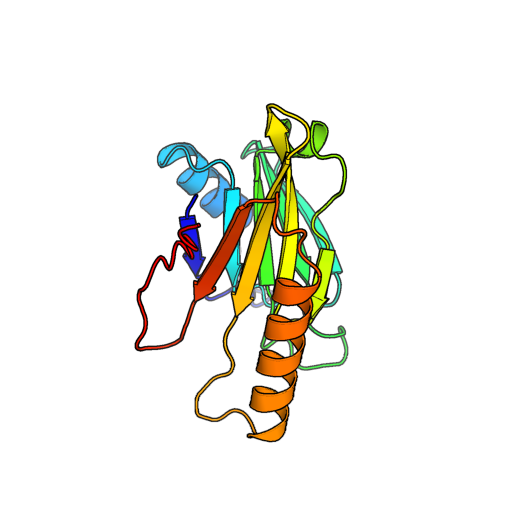 -1.225 1.00 86.81 93 ILE A C 1
ATOM 738 O O . ILE A 1 93 ? 8.414 8.076 -1.401 1.00 86.81 93 ILE A O 1
ATOM 742 N N . SER A 1 94 ? 7.780 6.003 -1.977 1.00 87.12 94 SER A N 1
ATOM 743 C CA . SER A 1 94 ? 8.682 5.832 -3.120 1.00 87.12 94 SER A CA 1
ATOM 744 C C . SER A 1 94 ? 8.033 4.929 -4.173 1.00 87.12 94 SER A C 1
ATOM 746 O O . SER A 1 94 ? 6.930 4.419 -3.981 1.00 87.12 94 SER A O 1
ATOM 748 N N . GLU A 1 95 ? 8.711 4.686 -5.291 1.00 82.94 95 GLU A N 1
ATOM 749 C CA . GLU A 1 95 ? 8.317 3.689 -6.295 1.00 82.94 95 GLU A CA 1
ATOM 750 C C . GLU A 1 95 ? 8.327 2.241 -5.767 1.00 82.94 95 GLU A C 1
ATOM 752 O O . GLU A 1 95 ? 7.869 1.326 -6.454 1.00 82.94 95 GLU A O 1
ATOM 757 N N . ARG A 1 96 ? 8.827 2.034 -4.539 1.00 85.94 96 ARG A N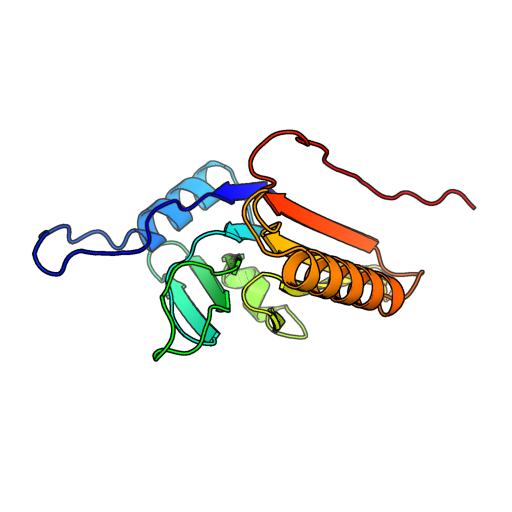 1
ATOM 758 C CA . ARG A 1 96 ? 8.923 0.739 -3.852 1.00 85.94 96 ARG A CA 1
ATOM 759 C C . ARG A 1 96 ? 8.176 0.672 -2.522 1.00 85.94 96 ARG A C 1
ATOM 761 O O . ARG A 1 96 ? 8.061 -0.421 -1.974 1.00 85.94 96 ARG A O 1
ATOM 768 N N . LEU A 1 97 ? 7.692 1.796 -1.991 1.00 88.75 97 LEU A N 1
ATOM 769 C CA . LEU A 1 97 ? 6.953 1.855 -0.728 1.00 88.75 97 LEU A CA 1
ATOM 770 C C . LEU A 1 97 ? 5.684 2.697 -0.870 1.00 88.75 97 LEU A C 1
ATOM 772 O O . LEU A 1 97 ? 5.728 3.864 -1.257 1.00 88.75 97 LEU A O 1
ATOM 776 N N . MET A 1 98 ? 4.548 2.129 -0.477 1.00 91.19 98 MET A N 1
ATOM 777 C CA . MET A 1 98 ? 3.281 2.851 -0.355 1.00 91.19 98 MET A CA 1
ATOM 778 C C . MET A 1 98 ? 2.623 2.526 0.983 1.00 91.19 98 MET A C 1
ATOM 780 O O . MET A 1 98 ? 2.593 1.372 1.397 1.00 91.19 98 MET A O 1
ATOM 784 N N . LYS A 1 99 ? 2.068 3.535 1.653 1.00 91.88 99 LYS A N 1
ATOM 785 C CA . LYS A 1 99 ? 1.410 3.408 2.955 1.00 91.88 99 LYS A CA 1
ATOM 786 C C . LYS A 1 99 ? -0.092 3.625 2.827 1.00 91.88 99 LYS A C 1
ATOM 788 O O . LYS A 1 99 ? -0.537 4.523 2.119 1.00 91.88 99 LYS A O 1
ATOM 793 N N . LEU A 1 100 ? -0.862 2.838 3.562 1.00 91.75 100 LEU A N 1
ATOM 794 C CA . LEU A 1 100 ? -2.297 2.984 3.741 1.00 91.75 100 LEU A CA 1
ATOM 795 C C . LEU A 1 100 ? -2.616 2.999 5.236 1.00 91.75 100 LEU A C 1
ATOM 797 O O . LEU A 1 100 ? -2.118 2.163 5.987 1.00 91.75 100 LEU A O 1
ATOM 801 N N . ARG A 1 101 ? -3.469 3.929 5.663 1.00 91.31 101 ARG A N 1
ATOM 802 C CA . ARG A 1 101 ? -3.941 4.038 7.044 1.00 91.31 101 ARG A CA 1
ATOM 803 C C . ARG A 1 101 ? -5.427 3.745 7.110 1.00 91.31 101 ARG A C 1
ATOM 805 O O . ARG A 1 101 ? -6.216 4.350 6.394 1.00 91.31 101 ARG A O 1
ATOM 812 N N . ILE A 1 102 ? -5.803 2.850 8.013 1.00 90.31 102 ILE A N 1
ATOM 813 C CA . ILE A 1 102 ? -7.189 2.441 8.219 1.00 90.31 102 ILE A CA 1
ATOM 814 C C . ILE A 1 102 ? -7.542 2.658 9.688 1.00 90.31 102 ILE A C 1
ATOM 816 O O . ILE A 1 102 ? -6.874 2.093 10.553 1.00 90.31 102 ILE A O 1
ATOM 820 N N . PRO A 1 103 ? -8.570 3.455 10.004 1.00 88.25 103 PRO A N 1
ATOM 821 C CA . PRO A 1 103 ? -9.003 3.638 11.377 1.00 88.25 103 PRO A CA 1
ATOM 822 C C . PRO A 1 103 ? -9.591 2.327 11.911 1.00 88.25 103 PRO A C 1
ATOM 824 O O . PRO A 1 103 ? -10.384 1.658 11.250 1.00 88.25 103 PRO A O 1
ATOM 827 N N . LEU A 1 104 ? -9.188 1.958 13.121 1.00 83.94 104 LEU A N 1
ATOM 828 C CA . LEU A 1 104 ? -9.738 0.854 13.897 1.00 83.94 104 LEU A CA 1
ATOM 829 C C . LEU A 1 104 ? -10.575 1.402 15.061 1.00 83.94 104 LEU A C 1
ATOM 831 O O . LEU A 1 104 ? -10.597 2.595 15.366 1.00 83.94 104 LEU A O 1
ATOM 835 N N . THR A 1 105 ? -11.243 0.500 15.773 1.00 79.44 105 THR A N 1
ATOM 836 C CA . THR A 1 105 ? -11.925 0.822 17.031 1.00 79.44 105 THR A CA 1
ATOM 837 C C . THR A 1 105 ? -10.946 1.334 18.094 1.00 79.44 105 THR A C 1
ATOM 839 O O . THR A 1 105 ? -9.800 0.883 18.146 1.00 79.44 105 THR A O 1
ATOM 842 N N . LYS A 1 106 ? -11.431 2.184 19.012 1.00 79.81 106 LYS A N 1
ATOM 843 C CA . LYS A 1 106 ? -10.674 2.733 20.159 1.00 79.81 106 LYS A CA 1
ATOM 844 C C . LYS A 1 106 ? -9.530 3.689 19.778 1.00 79.81 106 LYS A C 1
ATOM 846 O O . LYS A 1 106 ? -8.484 3.668 20.419 1.00 79.81 106 LYS A O 1
ATOM 851 N N . ASN A 1 107 ? -9.734 4.524 18.755 1.00 79.94 107 ASN A N 1
ATOM 852 C CA . ASN A 1 107 ? -8.781 5.559 18.325 1.00 79.94 107 ASN A CA 1
ATOM 853 C C . ASN A 1 107 ? -7.389 5.017 17.931 1.00 79.94 107 ASN A C 1
ATOM 855 O O . ASN A 1 107 ? -6.377 5.694 18.092 1.00 79.94 107 ASN A O 1
ATOM 859 N N . ARG A 1 108 ? -7.339 3.772 17.443 1.00 85.38 108 ARG A N 1
ATOM 860 C CA . ARG A 1 108 ? -6.131 3.137 16.899 1.00 85.38 108 ARG A CA 1
ATOM 861 C C . ARG A 1 108 ? -6.236 3.066 15.389 1.00 85.38 108 ARG A C 1
ATOM 863 O O . ARG A 1 108 ? -7.338 3.040 14.852 1.00 85.38 108 ARG A O 1
ATOM 870 N N . ASN A 1 109 ? -5.109 2.958 14.710 1.00 89.25 109 ASN A N 1
ATOM 871 C CA . ASN A 1 109 ? -5.059 2.753 13.270 1.00 89.25 109 ASN A CA 1
ATOM 872 C C . ASN A 1 109 ? -4.368 1.434 12.943 1.00 89.25 109 ASN A C 1
ATOM 874 O O . ASN A 1 109 ? -3.530 0.931 13.690 1.00 89.25 109 ASN A O 1
ATOM 878 N N . LEU A 1 110 ? -4.737 0.873 11.803 1.00 90.19 110 LEU A N 1
ATOM 879 C CA . LEU A 1 110 ? -3.974 -0.132 11.097 1.00 90.19 110 LEU A CA 1
ATOM 880 C C . LEU A 1 110 ? -3.207 0.577 9.984 1.00 90.19 110 LEU A C 1
ATOM 882 O O . LEU A 1 110 ? -3.809 1.151 9.076 1.00 90.19 110 LEU A O 1
ATOM 886 N N . ILE A 1 111 ? -1.887 0.524 10.055 1.00 91.12 111 ILE A N 1
ATOM 887 C CA . ILE A 1 111 ? -0.991 0.968 8.999 1.00 91.12 111 ILE A CA 1
ATOM 888 C C . ILE A 1 111 ? -0.620 -0.252 8.166 1.00 91.12 111 ILE A C 1
ATOM 890 O O . ILE A 1 111 ? -0.083 -1.226 8.687 1.00 91.12 111 ILE A O 1
ATOM 894 N N . ILE A 1 112 ? -0.921 -0.207 6.874 1.00 91.00 112 ILE A N 1
ATOM 895 C CA . ILE A 1 112 ? -0.520 -1.219 5.903 1.00 91.00 112 ILE A CA 1
ATOM 896 C C . ILE A 1 112 ? 0.533 -0.592 4.998 1.00 91.00 112 ILE A C 1
ATOM 898 O O . ILE A 1 112 ? 0.275 0.431 4.367 1.00 91.00 112 ILE A O 1
ATOM 902 N N . VAL A 1 113 ? 1.709 -1.201 4.912 1.00 90.44 113 VAL A N 1
ATOM 903 C CA . VAL A 1 113 ? 2.780 -0.753 4.018 1.00 90.44 113 VAL A CA 1
ATOM 904 C C . VAL A 1 113 ? 2.942 -1.782 2.912 1.00 90.44 113 VAL A C 1
ATOM 906 O O . VAL A 1 113 ? 3.268 -2.929 3.191 1.00 90.44 113 VAL A O 1
ATOM 909 N N . SER A 1 114 ? 2.698 -1.377 1.668 1.00 88.31 114 SER A N 1
ATOM 910 C CA . SER A 1 114 ? 3.023 -2.156 0.476 1.00 88.31 114 SER A CA 1
ATOM 911 C C . SER A 1 114 ? 4.487 -1.928 0.119 1.00 88.31 114 SER A C 1
ATOM 913 O O . SER A 1 114 ? 4.875 -0.787 -0.141 1.00 88.31 114 SER A O 1
ATOM 915 N N . VAL A 1 115 ? 5.282 -2.996 0.076 1.00 88.44 115 VAL A N 1
ATOM 916 C CA . VAL A 1 115 ? 6.718 -2.948 -0.213 1.00 88.44 115 VAL A CA 1
ATOM 917 C C . VAL A 1 115 ? 7.084 -3.801 -1.426 1.00 88.44 115 VAL A C 1
ATOM 919 O O . VAL A 1 115 ? 6.609 -4.925 -1.587 1.00 88.44 115 VAL A O 1
ATOM 922 N N . TYR A 1 116 ? 7.971 -3.271 -2.264 1.00 83.75 116 TYR A N 1
ATOM 923 C CA . TYR A 1 116 ? 8.621 -4.006 -3.346 1.00 83.75 116 TYR A CA 1
ATOM 924 C C . TYR A 1 116 ? 10.134 -4.014 -3.126 1.00 83.75 116 TYR A C 1
ATOM 926 O O . TYR A 1 116 ? 10.825 -3.027 -3.408 1.00 83.75 116 TYR A O 1
ATOM 934 N N . ALA A 1 117 ? 10.637 -5.127 -2.587 1.00 80.38 117 ALA A N 1
ATOM 935 C CA . ALA A 1 117 ? 12.030 -5.236 -2.179 1.00 80.38 117 ALA A CA 1
ATOM 936 C C . ALA A 1 117 ? 12.991 -5.026 -3.369 1.00 80.38 117 ALA A C 1
ATOM 938 O O . ALA A 1 117 ? 12.680 -5.417 -4.502 1.00 80.38 117 ALA A O 1
ATOM 939 N N . PRO A 1 118 ? 14.152 -4.387 -3.150 1.00 81.44 118 PRO A N 1
ATOM 940 C CA . PRO A 1 118 ? 15.208 -4.327 -4.152 1.00 81.44 118 PRO A CA 1
ATOM 941 C C . PRO A 1 118 ? 15.671 -5.740 -4.522 1.00 81.44 118 PRO A C 1
ATOM 943 O O . PRO A 1 118 ? 15.703 -6.645 -3.689 1.00 81.44 118 PRO A O 1
ATOM 946 N N . THR A 1 119 ? 16.016 -5.936 -5.792 1.00 78.19 119 THR A N 1
ATOM 947 C CA . THR A 1 119 ? 16.539 -7.214 -6.289 1.00 78.19 119 THR A CA 1
ATOM 948 C C . THR A 1 119 ? 17.995 -7.395 -5.860 1.00 78.19 119 THR A C 1
ATOM 950 O O . THR A 1 119 ? 18.686 -6.417 -5.578 1.00 78.19 119 THR A O 1
ATOM 953 N N . LEU A 1 120 ? 18.513 -8.628 -5.887 1.00 76.06 120 LEU A N 1
ATOM 954 C CA . LEU A 1 120 ? 19.928 -8.902 -5.581 1.00 76.06 120 LEU A CA 1
ATOM 955 C C . LEU A 1 120 ? 20.897 -8.075 -6.444 1.00 76.06 120 LEU A C 1
ATOM 957 O O . LEU A 1 120 ? 21.916 -7.609 -5.942 1.00 76.06 120 LEU A O 1
ATOM 961 N N . SER A 1 121 ? 20.531 -7.837 -7.707 1.00 76.94 121 SER A N 1
ATOM 962 C CA . SER A 1 121 ? 21.282 -7.034 -8.678 1.00 76.94 121 SER A CA 1
ATOM 963 C C . SER A 1 121 ? 21.125 -5.518 -8.513 1.00 76.94 121 SER A C 1
ATOM 965 O O . SER A 1 121 ? 21.715 -4.765 -9.283 1.00 76.94 121 SER A O 1
ATOM 967 N N . SER A 1 122 ? 20.303 -5.045 -7.570 1.00 80.38 122 SER A N 1
ATOM 968 C CA . SER A 1 122 ? 20.219 -3.611 -7.284 1.00 80.38 122 SER A CA 1
ATOM 969 C C . SER A 1 122 ? 21.530 -3.129 -6.646 1.00 80.38 122 SER A C 1
ATOM 971 O O . SER A 1 122 ? 22.101 -3.876 -5.847 1.00 80.38 122 SER A O 1
ATOM 973 N N . PRO A 1 123 ? 21.992 -1.901 -6.952 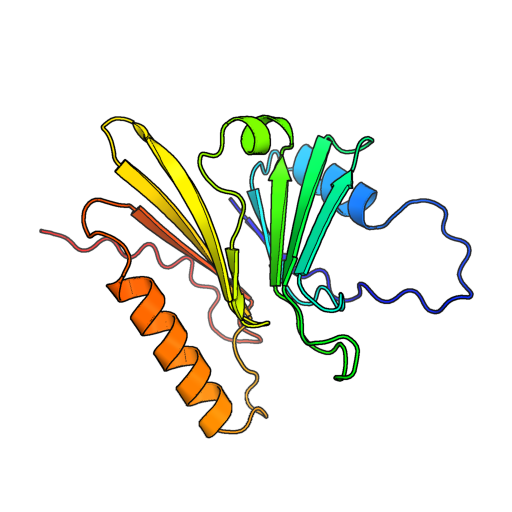1.00 86.00 123 PRO A N 1
ATOM 974 C CA . PRO A 1 123 ? 23.149 -1.309 -6.285 1.00 86.00 123 PRO A CA 1
ATOM 975 C C . PRO A 1 123 ? 22.961 -1.289 -4.768 1.00 86.00 123 PRO A C 1
ATOM 977 O O . PRO A 1 123 ? 21.839 -1.087 -4.295 1.00 86.00 123 PRO A O 1
ATOM 980 N N . ASP A 1 124 ? 24.041 -1.468 -4.011 1.00 87.25 124 ASP A N 1
ATOM 981 C CA . ASP A 1 124 ? 23.952 -1.519 -2.548 1.00 87.25 124 ASP A CA 1
ATOM 982 C C . ASP A 1 124 ? 23.447 -0.199 -1.958 1.00 87.25 124 ASP A C 1
ATOM 984 O O . ASP A 1 124 ? 22.593 -0.224 -1.079 1.00 87.25 124 ASP A O 1
ATOM 988 N N . GLU A 1 125 ? 23.812 0.939 -2.552 1.00 87.50 125 GLU A N 1
ATOM 989 C CA . GLU A 1 125 ? 23.257 2.250 -2.194 1.00 87.50 125 GLU A CA 1
ATOM 990 C C . GLU A 1 125 ? 21.720 2.282 -2.308 1.00 87.50 125 GLU A C 1
ATOM 992 O O . GLU A 1 125 ? 21.024 2.758 -1.413 1.00 87.50 125 GLU A O 1
ATOM 997 N N . ALA A 1 126 ? 21.157 1.704 -3.374 1.00 83.31 126 ALA A N 1
ATOM 998 C CA . ALA A 1 126 ? 19.708 1.642 -3.558 1.00 83.31 126 ALA A CA 1
ATOM 999 C C . ALA A 1 126 ? 19.035 0.694 -2.549 1.00 83.31 126 ALA A C 1
ATOM 1001 O O . ALA A 1 126 ? 17.886 0.917 -2.156 1.00 83.31 126 ALA A O 1
ATOM 1002 N N . LYS A 1 127 ? 19.732 -0.367 -2.116 1.00 85.00 127 LYS A N 1
ATOM 1003 C CA . LYS A 1 127 ? 19.254 -1.252 -1.043 1.00 85.00 127 LYS A CA 1
ATOM 1004 C C . LYS A 1 127 ? 19.261 -0.522 0.295 1.00 85.00 127 LYS A C 1
ATOM 1006 O O . LYS A 1 127 ? 18.258 -0.566 1.002 1.00 85.00 127 LYS A O 1
ATOM 1011 N N . GLU A 1 128 ? 20.350 0.163 0.625 1.00 88.94 128 GLU A N 1
ATOM 1012 C CA . GLU A 1 128 ? 20.485 0.933 1.862 1.00 88.94 128 GLU A CA 1
ATOM 1013 C C . GLU A 1 128 ? 19.415 2.019 1.962 1.00 88.94 128 GLU A C 1
ATOM 1015 O O . GLU A 1 128 ? 18.694 2.061 2.957 1.00 88.94 128 GLU A O 1
ATOM 1020 N N . GLN A 1 129 ? 19.223 2.813 0.905 1.00 89.31 129 GLN A N 1
ATOM 1021 C CA . GLN A 1 129 ? 18.164 3.825 0.845 1.00 89.31 129 GLN A CA 1
ATOM 1022 C C . GLN A 1 129 ? 16.771 3.213 1.058 1.00 89.31 129 GLN A C 1
ATOM 1024 O O . GLN A 1 129 ? 15.950 3.760 1.796 1.00 89.31 129 GLN A O 1
ATOM 1029 N N . PHE A 1 130 ? 16.495 2.048 0.459 1.00 88.44 130 PHE A N 1
ATOM 1030 C CA . PHE A 1 130 ? 15.229 1.341 0.665 1.00 88.44 130 PHE A CA 1
ATOM 1031 C C . PHE A 1 130 ? 15.033 0.913 2.127 1.00 88.44 130 PHE A C 1
ATOM 1033 O O . PHE A 1 130 ? 13.959 1.140 2.690 1.00 88.44 130 PHE A O 1
ATOM 1040 N N . TYR A 1 131 ? 16.045 0.303 2.750 1.00 88.69 131 TYR A N 1
ATOM 1041 C CA . TYR A 1 131 ? 15.946 -0.160 4.137 1.00 88.69 131 TYR A CA 1
ATOM 1042 C C . TYR A 1 131 ? 15.874 0.998 5.136 1.00 88.69 131 TYR A C 1
ATOM 1044 O O . TYR A 1 131 ? 15.124 0.899 6.106 1.00 88.69 131 TYR A O 1
ATOM 1052 N N . GLN A 1 132 ? 16.569 2.106 4.874 1.00 91.44 132 GLN A N 1
ATOM 1053 C CA . GLN A 1 132 ? 16.462 3.335 5.663 1.00 91.44 132 GLN A CA 1
ATOM 1054 C C . GLN A 1 132 ? 15.038 3.900 5.612 1.00 91.44 132 GLN A C 1
ATOM 1056 O O . GLN A 1 132 ? 14.422 4.105 6.656 1.00 91.44 132 GLN A O 1
ATOM 1061 N N . LEU A 1 133 ? 14.460 4.049 4.415 1.00 90.69 133 LEU A N 1
ATOM 1062 C CA . LEU A 1 133 ? 13.082 4.527 4.252 1.00 90.69 133 LEU A CA 1
ATOM 1063 C C . LEU A 1 133 ? 12.053 3.602 4.916 1.00 90.69 133 LEU A C 1
ATOM 1065 O O . LEU A 1 133 ? 11.059 4.067 5.483 1.00 90.69 133 LEU A O 1
ATOM 1069 N N . LEU A 1 134 ? 12.267 2.285 4.848 1.00 90.00 134 LEU A N 1
ATOM 1070 C CA . LEU A 1 134 ? 11.400 1.316 5.512 1.00 90.00 134 LEU A CA 1
ATOM 1071 C C . LEU A 1 134 ? 11.470 1.461 7.037 1.00 90.00 134 LEU A C 1
ATOM 1073 O O . LEU A 1 134 ? 10.428 1.510 7.689 1.00 90.00 134 LEU A O 1
ATOM 1077 N N . ASP A 1 135 ? 12.674 1.567 7.596 1.00 91.19 135 ASP A N 1
ATOM 1078 C CA . ASP A 1 135 ? 12.894 1.748 9.031 1.00 91.19 135 ASP A CA 1
ATOM 1079 C C . ASP A 1 135 ? 12.298 3.071 9.539 1.00 91.19 135 ASP A C 1
ATOM 1081 O O . ASP A 1 135 ? 11.587 3.087 10.544 1.00 91.19 135 ASP A O 1
ATOM 1085 N N . GLU A 1 136 ? 12.467 4.168 8.799 1.00 91.88 136 GLU A N 1
ATOM 1086 C CA . GLU A 1 136 ? 11.812 5.448 9.093 1.00 91.88 136 GLU A CA 1
ATOM 1087 C C . GLU A 1 136 ? 10.280 5.333 9.066 1.00 91.88 136 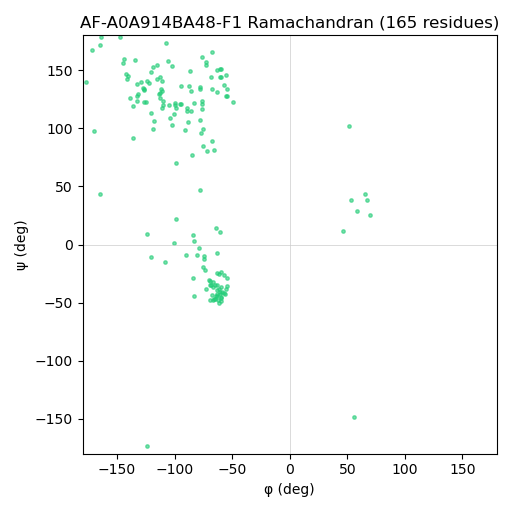GLU A C 1
ATOM 1089 O O . GLU A 1 136 ? 9.587 5.829 9.960 1.00 91.88 136 GLU A O 1
ATOM 1094 N N . THR A 1 137 ? 9.722 4.620 8.086 1.00 88.94 137 THR A N 1
ATOM 1095 C CA . THR A 1 137 ? 8.270 4.391 7.989 1.00 88.94 137 THR A CA 1
ATOM 1096 C C . THR A 1 137 ? 7.744 3.583 9.182 1.00 88.94 137 THR A C 1
ATOM 1098 O O . THR A 1 137 ? 6.668 3.871 9.718 1.00 88.94 137 THR A O 1
ATOM 1101 N N . ILE A 1 138 ? 8.506 2.585 9.637 1.00 88.19 138 ILE A N 1
ATOM 1102 C CA . ILE A 1 138 ? 8.177 1.794 10.827 1.00 88.19 138 ILE A CA 1
ATOM 1103 C C . ILE A 1 138 ? 8.259 2.674 12.081 1.00 88.19 138 ILE A C 1
ATOM 1105 O O . ILE A 1 138 ? 7.324 2.688 12.879 1.00 88.19 138 ILE A O 1
ATOM 1109 N N . LYS A 1 139 ? 9.337 3.451 12.244 1.00 89.50 139 LYS A N 1
ATOM 1110 C CA . LYS A 1 139 ? 9.576 4.311 13.418 1.00 89.50 139 LYS A CA 1
ATOM 1111 C C . LYS A 1 139 ? 8.566 5.447 13.558 1.00 89.50 139 LYS A C 1
ATOM 1113 O O . LYS A 1 139 ? 8.200 5.800 14.675 1.00 89.50 139 LYS A O 1
ATOM 1118 N N . THR A 1 140 ? 8.105 6.009 12.443 1.00 88.25 140 THR A N 1
ATOM 1119 C CA . THR A 1 140 ? 7.083 7.070 12.430 1.00 88.25 140 THR A CA 1
ATOM 1120 C C . THR A 1 140 ? 5.674 6.552 12.721 1.00 88.25 140 THR A C 1
ATOM 1122 O O . THR A 1 140 ? 4.772 7.347 12.987 1.00 88.25 140 THR A O 1
ATOM 1125 N N . THR A 1 141 ? 5.460 5.233 12.699 1.00 85.56 141 THR A N 1
ATOM 1126 C CA . THR A 1 141 ? 4.175 4.633 13.063 1.00 85.56 141 THR A CA 1
ATOM 1127 C C . THR A 1 141 ? 4.008 4.637 14.591 1.00 85.56 141 THR A C 1
ATOM 1129 O O . THR A 1 141 ? 4.851 4.078 15.297 1.00 85.56 141 THR A O 1
ATOM 1132 N N . PRO A 1 142 ? 2.933 5.238 15.142 1.00 86.31 142 PRO A N 1
ATOM 1133 C CA . PRO A 1 142 ? 2.698 5.242 16.584 1.00 86.31 142 PRO A CA 1
ATOM 1134 C C . PRO A 1 142 ? 2.638 3.821 17.157 1.00 86.31 142 PRO A C 1
ATOM 1136 O O . PRO A 1 142 ? 1.956 2.962 16.610 1.00 86.31 142 PRO A O 1
ATOM 1139 N N . LYS A 1 143 ? 3.265 3.572 18.316 1.00 83.00 143 LYS A N 1
ATOM 1140 C CA . LYS A 1 143 ? 3.283 2.235 18.955 1.00 83.00 143 LYS A CA 1
ATOM 1141 C C . LYS A 1 143 ? 1.893 1.679 19.300 1.00 83.00 143 LYS A C 1
ATOM 1143 O O . LYS A 1 143 ? 1.738 0.475 19.474 1.00 83.00 143 LYS A O 1
ATOM 1148 N N . ALA A 1 144 ? 0.899 2.553 19.457 1.00 84.62 144 ALA A N 1
ATOM 1149 C CA . ALA A 1 144 ? -0.484 2.163 19.720 1.00 84.62 144 ALA A CA 1
ATOM 1150 C C . ALA A 1 144 ? -1.204 1.626 18.468 1.00 84.62 144 ALA A C 1
ATOM 1152 O O . ALA A 1 144 ? -2.222 0.936 18.596 1.00 84.62 144 ALA A O 1
ATOM 1153 N N . ASP A 1 145 ? -0.681 1.942 17.283 1.00 87.75 145 ASP A N 1
ATOM 1154 C CA . ASP A 1 145 ? -1.214 1.514 15.999 1.00 87.75 145 ASP A CA 1
ATOM 1155 C C . ASP A 1 145 ? -0.657 0.141 15.618 1.00 87.75 145 ASP A C 1
ATOM 1157 O O . ASP A 1 145 ? 0.457 -0.243 15.976 1.00 87.75 145 ASP A O 1
ATOM 1161 N N . LYS A 1 146 ? -1.456 -0.630 14.882 1.00 88.62 146 LYS A N 1
ATOM 1162 C CA . LYS A 1 146 ? -1.021 -1.914 14.334 1.00 88.62 146 LYS A CA 1
ATOM 1163 C C . LYS A 1 146 ? -0.333 -1.666 13.001 1.00 88.62 146 LYS A C 1
ATOM 1165 O O . LYS A 1 146 ? -0.898 -0.985 12.154 1.00 88.62 146 LYS A O 1
ATOM 1170 N N . LEU A 1 147 ? 0.836 -2.259 12.790 1.00 88.88 147 LEU A N 1
ATOM 1171 C CA . LEU A 1 147 ? 1.563 -2.184 11.525 1.00 88.88 147 LEU A CA 1
ATOM 1172 C C . LEU A 1 147 ? 1.556 -3.548 10.832 1.00 88.88 147 LEU A C 1
ATOM 1174 O O . LEU A 1 147 ? 1.865 -4.565 11.448 1.00 88.88 147 LEU A O 1
ATOM 1178 N N . VAL A 1 148 ? 1.222 -3.560 9.545 1.00 89.25 148 VAL A N 1
ATOM 1179 C CA . VAL A 1 148 ? 1.309 -4.729 8.669 1.00 89.25 148 VAL A CA 1
ATOM 1180 C C . VAL A 1 148 ? 2.129 -4.344 7.449 1.00 89.25 148 VAL A C 1
ATOM 1182 O O . VAL A 1 148 ? 1.783 -3.414 6.725 1.00 89.25 148 VAL A O 1
ATOM 1185 N N . ILE A 1 149 ? 3.210 -5.075 7.202 1.00 87.00 149 ILE A N 1
ATOM 1186 C CA . ILE A 1 149 ? 4.019 -4.915 5.996 1.00 87.00 149 ILE A CA 1
ATOM 1187 C C . ILE A 1 149 ? 3.607 -6.023 5.030 1.00 87.00 149 ILE A C 1
ATOM 1189 O O . ILE A 1 149 ? 3.689 -7.206 5.352 1.00 87.00 149 ILE A O 1
ATOM 1193 N N . LEU A 1 150 ? 3.117 -5.631 3.859 1.00 84.88 150 LEU A N 1
ATOM 1194 C CA . LEU A 1 150 ? 2.750 -6.518 2.766 1.00 84.88 150 LEU A CA 1
ATOM 1195 C C . LEU A 1 150 ? 3.718 -6.271 1.625 1.00 84.88 150 LEU A C 1
ATOM 1197 O O . LEU A 1 150 ? 3.906 -5.136 1.210 1.00 84.88 150 LEU A O 1
ATOM 1201 N N . GLY A 1 151 ? 4.309 -7.310 1.068 1.00 71.44 151 GLY A N 1
ATOM 1202 C CA . GLY A 1 151 ? 5.186 -7.113 -0.068 1.00 71.44 151 GLY A CA 1
ATOM 1203 C C . GLY A 1 151 ? 5.614 -8.403 -0.703 1.00 71.44 151 GLY A C 1
ATOM 1204 O O . GLY A 1 151 ? 5.427 -9.484 -0.144 1.00 71.44 151 GLY A O 1
ATOM 1205 N N . ILE A 1 152 ? 6.192 -8.261 -1.886 1.00 62.72 152 ILE A N 1
ATOM 1206 C CA . ILE A 1 152 ? 6.831 -9.365 -2.576 1.00 62.72 152 ILE A CA 1
ATOM 1207 C C . ILE A 1 152 ? 8.343 -9.202 -2.473 1.00 62.72 152 ILE A C 1
ATOM 1209 O O . ILE A 1 152 ? 8.920 -8.199 -2.894 1.00 62.72 152 ILE A O 1
ATOM 1213 N N . SER A 1 153 ? 8.974 -10.203 -1.867 1.00 49.53 153 SER A N 1
ATOM 1214 C CA . SER A 1 153 ? 10.412 -10.408 -1.943 1.00 49.53 153 SER A CA 1
ATOM 1215 C C . SER A 1 153 ? 10.658 -11.396 -3.077 1.00 49.53 153 SER A C 1
ATOM 1217 O O . SER A 1 153 ? 10.099 -12.497 -3.083 1.00 49.53 153 SER A O 1
ATOM 1219 N N . THR A 1 154 ? 11.433 -11.009 -4.087 1.00 41.34 154 THR A N 1
ATOM 1220 C CA . THR A 1 154 ? 11.872 -11.941 -5.127 1.00 41.34 154 THR A CA 1
ATOM 1221 C C . THR A 1 154 ? 12.826 -12.962 -4.493 1.00 41.34 154 THR A C 1
ATOM 1223 O O . THR A 1 154 ? 14.018 -12.696 -4.480 1.00 41.34 154 THR A O 1
ATOM 1226 N N . ARG A 1 155 ? 12.280 -14.087 -3.978 1.00 34.16 155 ARG A N 1
ATOM 1227 C CA . ARG A 1 155 ? 12.953 -15.267 -3.360 1.00 34.16 155 ARG A CA 1
ATOM 1228 C C . ARG A 1 155 ? 13.957 -14.877 -2.251 1.00 34.16 155 ARG A C 1
ATOM 1230 O O . ARG A 1 155 ? 15.033 -14.397 -2.549 1.00 34.16 155 ARG A O 1
ATOM 1237 N N . GLU A 1 156 ? 13.690 -14.987 -0.949 1.00 33.06 156 GLU A N 1
ATOM 1238 C CA . GLU A 1 156 ? 13.444 -16.214 -0.165 1.00 33.06 156 GLU A CA 1
ATOM 1239 C C . GLU A 1 156 ? 12.809 -15.896 1.216 1.00 33.06 156 GLU A C 1
ATOM 1241 O O . GLU A 1 156 ? 13.183 -16.456 2.240 1.00 33.06 156 GLU A O 1
ATOM 1246 N N . TRP A 1 157 ? 11.823 -14.999 1.295 1.00 31.25 157 TRP A N 1
ATOM 1247 C CA . TRP A 1 157 ? 11.053 -14.823 2.537 1.00 31.25 157 TRP A CA 1
ATOM 1248 C C . TRP A 1 157 ? 9.560 -14.705 2.245 1.00 31.25 157 TRP A C 1
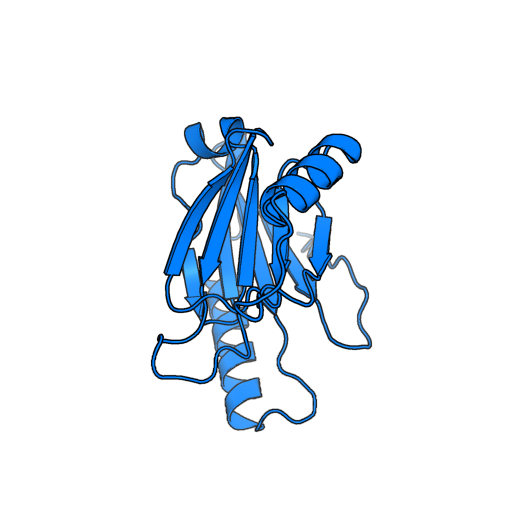ATOM 1250 O O . TRP A 1 157 ? 9.022 -13.625 2.014 1.00 31.25 157 TRP A O 1
ATOM 1260 N N . ALA A 1 158 ? 8.876 -15.850 2.261 1.00 29.78 158 ALA A N 1
ATOM 1261 C CA . ALA A 1 158 ? 7.433 -15.907 2.453 1.00 29.78 158 ALA A CA 1
ATOM 1262 C C . ALA A 1 158 ? 7.158 -15.885 3.965 1.00 29.78 158 ALA A C 1
ATOM 1264 O O . ALA A 1 158 ? 6.909 -16.915 4.581 1.00 29.78 158 ALA A O 1
ATOM 1265 N N . GLY A 1 159 ? 7.273 -14.706 4.576 1.00 31.73 159 GLY A N 1
ATOM 1266 C CA . GLY A 1 159 ? 6.965 -14.493 5.987 1.00 31.73 159 GLY A CA 1
ATOM 1267 C C . GLY A 1 159 ? 5.860 -13.458 6.126 1.00 31.73 159 GLY A C 1
ATOM 1268 O O . GLY A 1 159 ? 6.061 -12.289 5.814 1.00 31.73 159 GLY A O 1
ATOM 1269 N N . THR A 1 160 ? 4.683 -13.865 6.607 1.00 36.75 160 THR A N 1
ATOM 1270 C CA . THR A 1 160 ? 3.728 -12.902 7.173 1.00 36.75 160 THR A CA 1
ATOM 1271 C C . THR A 1 160 ? 4.257 -12.521 8.552 1.00 36.75 160 THR A C 1
ATOM 1273 O O . THR A 1 160 ? 3.899 -13.141 9.549 1.00 36.75 160 THR A O 1
ATOM 1276 N N . THR A 1 161 ? 5.168 -11.550 8.625 1.00 36.09 161 THR A N 1
ATOM 1277 C CA . THR A 1 161 ? 5.675 -11.084 9.920 1.00 36.09 161 THR A CA 1
ATOM 1278 C C . THR A 1 161 ? 4.629 -10.183 10.560 1.00 36.09 161 THR A C 1
ATOM 1280 O O . THR A 1 161 ? 4.539 -8.989 10.280 1.00 36.09 161 THR A O 1
ATOM 1283 N N . THR A 1 162 ? 3.821 -10.771 11.441 1.00 36.12 162 THR A N 1
ATOM 1284 C CA . THR A 1 162 ? 3.109 -10.008 12.467 1.00 36.12 162 THR A CA 1
ATOM 1285 C C . THR A 1 162 ? 4.145 -9.657 13.526 1.00 36.12 162 THR A C 1
ATOM 1287 O O . THR A 1 162 ? 4.492 -10.499 14.348 1.00 36.12 162 THR A O 1
ATOM 1290 N N . ALA A 1 163 ? 4.683 -8.438 13.494 1.00 33.22 163 ALA A N 1
ATOM 1291 C CA . ALA A 1 163 ? 5.513 -7.944 14.586 1.00 33.22 163 ALA A CA 1
ATOM 1292 C C . ALA A 1 163 ? 4.608 -7.652 15.796 1.00 33.22 163 ALA A C 1
ATOM 1294 O O . ALA A 1 163 ? 4.175 -6.524 16.021 1.00 33.22 163 ALA A O 1
ATOM 1295 N N . GLY A 1 164 ? 4.263 -8.701 16.545 1.00 29.92 164 GLY A N 1
ATOM 1296 C CA . GLY A 1 164 ? 3.762 -8.580 17.906 1.00 29.92 164 GLY A CA 1
ATOM 1297 C C . GLY A 1 164 ? 4.956 -8.319 18.810 1.00 29.92 164 GLY A C 1
ATOM 1298 O O . GLY A 1 164 ? 5.772 -9.209 19.019 1.00 29.92 164 GLY A O 1
ATOM 1299 N N . ARG A 1 165 ? 5.100 -7.088 19.298 1.00 40.25 165 ARG A N 1
ATOM 1300 C CA . ARG A 1 165 ? 6.043 -6.796 20.376 1.00 40.25 165 ARG A CA 1
ATOM 1301 C C . ARG A 1 165 ? 5.281 -7.017 21.678 1.00 40.25 165 ARG A C 1
ATOM 1303 O O . ARG A 1 165 ? 4.368 -6.249 21.979 1.00 40.25 165 ARG A O 1
ATOM 1310 N N . GLU A 1 166 ? 5.579 -8.122 22.356 1.00 32.53 166 GLU A N 1
ATOM 1311 C CA . GLU A 1 166 ? 5.100 -8.356 23.716 1.00 32.53 166 GLU A CA 1
ATOM 1312 C C . GLU A 1 166 ? 5.686 -7.298 24.661 1.00 32.53 166 GLU A C 1
ATOM 1314 O O . GLU A 1 166 ? 6.730 -6.700 24.383 1.00 32.53 166 GLU A O 1
ATOM 1319 N N . SER A 1 167 ? 4.887 -7.021 25.691 1.00 43.59 167 SER A N 1
ATOM 1320 C CA . SER A 1 167 ? 4.932 -5.916 26.658 1.00 43.59 167 SER A CA 1
ATOM 1321 C C . SER A 1 167 ? 6.277 -5.659 27.318 1.00 43.59 167 SER A C 1
ATOM 1323 O O . SER A 1 167 ? 6.905 -6.654 27.736 1.00 43.59 167 SER A O 1
#

Solvent-accessible surface area (backbone atoms only — not comparable to full-atom values): 9572 Å² total; per-residue (Å²): 117,50,68,48,81,47,87,70,56,73,77,68,99,81,68,95,64,95,68,58,67,67,45,54,52,25,47,51,32,57,73,71,69,42,56,40,31,30,35,33,38,47,38,41,55,33,72,53,72,50,76,39,81,93,36,51,27,29,38,39,40,16,17,40,53,77,92,45,80,54,80,38,11,20,25,37,40,33,30,44,75,56,5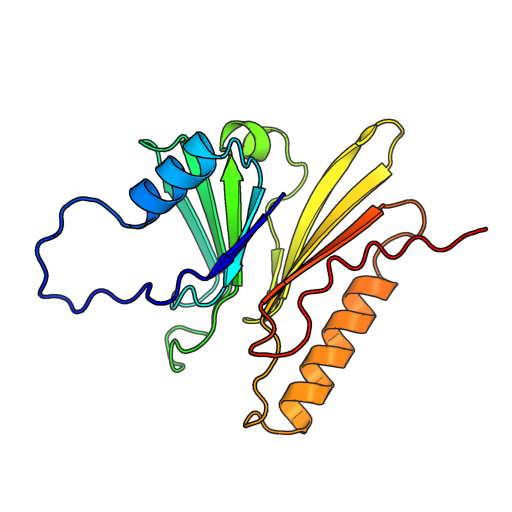9,76,73,38,91,52,77,72,45,61,79,41,38,35,32,28,38,35,57,38,84,47,82,90,90,27,37,39,39,38,34,25,38,46,59,76,56,92,87,48,56,66,69,61,44,50,55,50,53,52,54,50,50,50,56,56,68,72,48,58,87,81,35,48,68,42,72,37,60,57,53,88,79,88,64,97,67,88,62,73,79,76,78,80,133

Nearest PDB structures (foldseek):
  8btk-assembly1_Ag  TM=3.569E-01  e=2.261E-01  Oryctolagus cuniculus
  3lax-assembly1_A  TM=3.073E-01  e=3.282E-01  Phocaeicola vulgatus ATCC 8482
  4rvn-assembly1_B  TM=2.825E-01  e=2.724E-01  Bacteroides thetaiotaomicron VPI-5482
  4r1m-assembly1_B  TM=2.391E-01  e=2.406E-01  Bacteroides thetaiotaomicron VPI-5482
  9axv-assembly1_AK  TM=2.210E-01  e=9.429E-01  Schizosaccharomyces pombe

Sequence (167 aa):
MGAWNVRTLLDHANTSRPERRTALVARELQRYRVDIAALSETHFADKGSLKEEGGGFTFFWKGKRQAEDRIYGVGFAIRSTLVKNLPELPVGISERLMKLRIPLTKNRNLIIVSVYAPTLSSPDEAKEQFYQLLDETIKTTPKADKLVILGISTREWAGTTTAGRES

Mean predicted aligned error: 10.74 Å

pLDDT: mean 73.84, std 19.11, range [29.78, 91.88]

Secondary structure (DSSP, 8-state):
-EEEE-------TT----S-HHHHHHHHHHHTT-SEEEEE-----SEEEEEETTTTEEEEEEE--TTS----EEEEEEEHHHHTT-SS--EEEETTEEEEEEE-SSS-EEEEEEEEPPPTTS-HHHHHHHHHHHHHHHHTS-TTSEEEEEEE-SSS-----------

InterPro domains:
  IPR005135 Endonuclease/exonuclease/phosphatase [PF03372] (3-150)
  IPR036691 Endonuclease/exonuclease/phosphatase superfamily [G3DSA:3.60.10.10] (10-152)
  IPR036691 Endonuclease/exonuclease/phosphatase superfamily [SSF56219] (3-151)

Foldseek 3Di:
DEEDEPQDLDDPPPDPDPQRVVQVVLVVCVVVVPQKYKYKQNLDAAWDWDQDPNRQWIKTKGAHHPPDGSRIMIIMIHRNVQVVVAPDDWADPHSFWIWGWADDPPRAIEIEIEGEQDDPPDPVVVNVVRVVSVVVVVVPHDPRYFYFYDYDDPDDDPDRDRPDDDD

Organism: Patiria miniata (NCBI:txid46514)

Radius of gyration: 16.18 Å; Cα contacts (8 Å, |Δi|>4): 320; chains: 1; bounding box: 41×26×57 Å